Protein AF-R6YY01-F1 (afdb_monomer)

Structure (mmCIF, N/CA/C/O backbone):
data_AF-R6YY01-F1
#
_entry.id   AF-R6YY01-F1
#
loop_
_atom_site.group_PDB
_atom_site.id
_atom_site.type_symbol
_atom_site.label_atom_id
_atom_site.label_alt_id
_atom_site.label_comp_id
_atom_site.label_asym_id
_atom_site.label_entity_id
_atom_site.label_seq_id
_atom_site.pdbx_PDB_ins_code
_atom_site.Cartn_x
_atom_site.Cartn_y
_atom_site.Cartn_z
_atom_site.occupancy
_atom_site.B_iso_or_equiv
_atom_site.auth_seq_id
_atom_site.auth_comp_id
_atom_site.auth_asym_id
_atom_site.auth_atom_id
_atom_site.pdbx_PDB_model_num
ATOM 1 N N . MET A 1 1 ? 11.741 5.622 -5.233 1.00 63.16 1 MET A N 1
ATOM 2 C CA . MET A 1 1 ? 10.739 6.583 -5.751 1.00 63.16 1 MET A CA 1
ATOM 3 C C . MET A 1 1 ? 9.666 6.788 -4.691 1.00 63.16 1 MET A C 1
ATOM 5 O O . MET A 1 1 ? 9.281 5.799 -4.073 1.00 63.16 1 MET A O 1
ATOM 9 N N . VAL A 1 2 ? 9.231 8.032 -4.463 1.00 64.12 2 VAL A N 1
ATOM 10 C CA . VAL A 1 2 ? 8.071 8.348 -3.612 1.00 64.12 2 VAL A CA 1
ATOM 11 C C . VAL A 1 2 ? 6.925 8.730 -4.538 1.00 64.12 2 VAL A C 1
ATOM 13 O O . VAL A 1 2 ? 7.081 9.641 -5.345 1.00 64.12 2 VAL A O 1
ATOM 16 N N . ALA A 1 3 ? 5.829 7.983 -4.471 1.00 70.62 3 ALA A N 1
ATOM 17 C CA . ALA A 1 3 ? 4.634 8.235 -5.269 1.00 70.62 3 ALA A CA 1
ATOM 18 C C . ALA A 1 3 ? 3.610 9.063 -4.480 1.00 70.62 3 ALA A C 1
ATOM 20 O O . ALA A 1 3 ? 3.678 9.140 -3.249 1.00 70.62 3 ALA A O 1
ATOM 21 N N . GLU A 1 4 ? 2.666 9.678 -5.196 1.00 80.38 4 GLU A N 1
ATOM 22 C CA . GLU A 1 4 ? 1.597 10.478 -4.595 1.00 80.38 4 GLU A CA 1
ATOM 23 C C . GLU A 1 4 ? 0.740 9.670 -3.603 1.00 80.38 4 GLU A C 1
ATOM 25 O O . GLU A 1 4 ? 0.722 8.433 -3.596 1.00 80.38 4 GLU A O 1
ATOM 30 N N . LEU A 1 5 ? 0.024 10.398 -2.744 1.00 92.12 5 LEU A N 1
ATOM 31 C CA . LEU A 1 5 ? -0.818 9.839 -1.691 1.00 92.12 5 LEU A CA 1
ATOM 32 C C . LEU A 1 5 ? -1.948 8.978 -2.280 1.00 92.12 5 LEU A C 1
ATOM 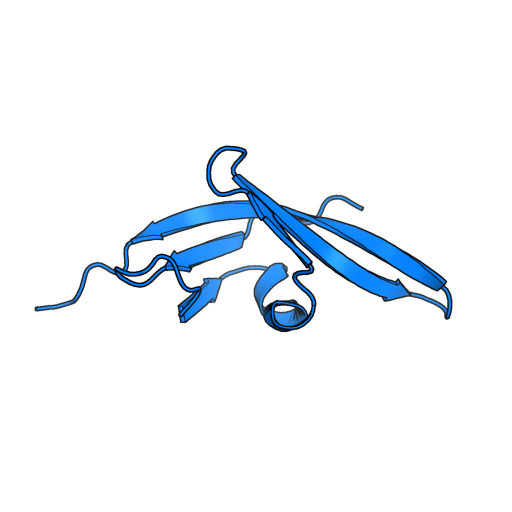34 O O . LEU A 1 5 ? -2.620 9.388 -3.220 1.00 92.12 5 LEU A O 1
ATOM 38 N N . THR A 1 6 ? -2.189 7.806 -1.692 1.00 95.56 6 THR A N 1
ATOM 39 C CA . THR A 1 6 ? -3.330 6.938 -2.030 1.00 95.56 6 THR A CA 1
ATOM 40 C C . THR A 1 6 ? -4.274 6.808 -0.833 1.00 95.56 6 THR A C 1
ATOM 42 O O . THR A 1 6 ? -3.832 6.510 0.278 1.00 95.56 6 THR A O 1
ATOM 45 N N . ASP A 1 7 ? -5.573 7.007 -1.038 1.00 95.75 7 ASP A N 1
ATOM 46 C CA . ASP A 1 7 ? -6.600 6.629 -0.066 1.00 95.75 7 ASP A CA 1
ATOM 47 C C . ASP A 1 7 ? -6.793 5.107 -0.086 1.00 95.75 7 ASP A C 1
ATOM 49 O O . ASP A 1 7 ? -7.080 4.531 -1.131 1.00 95.75 7 ASP A O 1
ATOM 53 N N . LEU A 1 8 ? -6.629 4.450 1.063 1.00 94.56 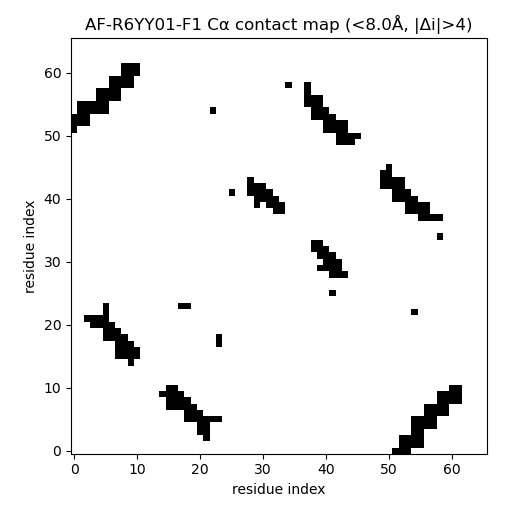8 LEU A N 1
ATOM 54 C CA . LEU A 1 8 ? -6.898 3.025 1.242 1.00 94.56 8 LEU A CA 1
ATOM 55 C C . LEU A 1 8 ? -8.152 2.833 2.077 1.00 94.56 8 LEU A C 1
ATOM 57 O O . LEU A 1 8 ? -8.225 3.320 3.207 1.00 94.56 8 LEU A O 1
ATOM 61 N N . TYR A 1 9 ? -9.089 2.077 1.527 1.00 93.69 9 TYR A N 1
ATOM 62 C CA . TYR A 1 9 ? -10.299 1.639 2.196 1.00 93.69 9 TYR A CA 1
ATOM 63 C C . TYR A 1 9 ? -10.056 0.234 2.712 1.00 93.69 9 TYR A C 1
ATOM 65 O O . TYR A 1 9 ? -9.691 -0.658 1.940 1.00 93.69 9 TYR A O 1
ATOM 73 N N . LEU A 1 10 ? -10.192 0.082 4.025 1.00 89.75 10 LEU A N 1
ATOM 74 C CA . LEU A 1 10 ? -9.997 -1.190 4.703 1.00 89.75 10 LEU A CA 1
ATOM 75 C C . LEU A 1 10 ? -11.331 -1.718 5.219 1.00 89.75 10 LEU A C 1
ATOM 77 O O . LEU A 1 10 ? -12.159 -0.926 5.681 1.00 89.75 10 LEU A O 1
ATOM 81 N N . ASP A 1 11 ? -11.489 -3.037 5.188 1.00 88.69 11 ASP A N 1
ATOM 82 C CA . ASP A 1 11 ? -12.575 -3.716 5.889 1.00 88.69 11 ASP A CA 1
ATOM 83 C C . ASP A 1 11 ? -12.336 -3.752 7.414 1.00 88.69 11 ASP A C 1
ATOM 85 O O . ASP A 1 11 ? -11.344 -3.235 7.944 1.00 88.69 11 ASP A O 1
ATOM 89 N N . GLU A 1 12 ? -13.252 -4.385 8.147 1.00 85.38 12 GLU A N 1
ATOM 90 C CA . GLU A 1 12 ? -13.157 -4.531 9.605 1.00 85.38 12 GLU A CA 1
ATOM 91 C C . GLU A 1 12 ? -11.960 -5.380 10.065 1.00 85.38 12 GLU A C 1
ATOM 93 O O . GLU A 1 12 ? -11.513 -5.251 11.207 1.00 85.38 12 GLU A O 1
ATOM 98 N N . LYS A 1 13 ? -11.420 -6.232 9.187 1.00 86.81 13 LYS A N 1
ATOM 99 C CA . LYS A 1 13 ? -10.249 -7.078 9.448 1.00 86.81 13 LYS A CA 1
ATOM 100 C C . LYS A 1 13 ? -8.936 -6.371 9.103 1.00 86.81 13 LYS A C 1
ATOM 102 O O . LYS A 1 13 ? -7.870 -6.861 9.469 1.00 86.81 13 LYS A O 1
ATOM 107 N N . GLY A 1 14 ? -9.006 -5.196 8.476 1.00 80.44 14 GLY A N 1
ATOM 108 C CA . GLY A 1 14 ? -7.850 -4.419 8.044 1.00 80.44 14 GLY A CA 1
ATOM 109 C C . GLY A 1 14 ? -7.323 -4.811 6.663 1.00 80.44 14 GLY A C 1
ATOM 110 O O . GLY A 1 14 ? -6.235 -4.360 6.297 1.00 80.44 14 GLY A O 1
ATOM 111 N N . GLU A 1 15 ? -8.074 -5.613 5.907 1.00 87.69 15 GLU A N 1
ATOM 112 C CA . GLU A 1 15 ? -7.757 -5.989 4.531 1.00 87.69 15 GLU A CA 1
ATOM 113 C C . GLU A 1 15 ? -8.121 -4.850 3.573 1.00 87.69 15 GLU A C 1
ATOM 115 O O . GLU A 1 15 ? -9.110 -4.141 3.766 1.00 87.69 15 GLU A O 1
ATOM 120 N N . ILE A 1 16 ? -7.314 -4.653 2.527 1.00 90.50 16 ILE A N 1
ATOM 121 C CA . ILE A 1 16 ? -7.564 -3.605 1.529 1.00 90.50 16 ILE A CA 1
ATOM 122 C C . ILE A 1 16 ? -8.705 -4.051 0.612 1.00 90.50 16 ILE A C 1
ATOM 124 O O . ILE A 1 16 ? -8.549 -5.007 -0.143 1.00 90.50 16 ILE A O 1
ATOM 128 N N . VAL A 1 17 ? -9.808 -3.303 0.610 1.00 92.69 17 VAL A N 1
ATOM 129 C CA . VAL A 1 17 ? -10.953 -3.535 -0.290 1.00 92.69 17 VAL A CA 1
ATOM 130 C C . VAL A 1 17 ? -10.978 -2.569 -1.471 1.00 92.69 17 VAL A C 1
ATOM 132 O O . VAL A 1 17 ? -11.448 -2.915 -2.553 1.00 92.69 17 VAL A O 1
ATOM 135 N N . ARG A 1 18 ? -10.423 -1.361 -1.300 1.00 92.88 18 ARG A N 1
ATOM 136 C CA . ARG A 1 18 ? -10.315 -0.361 -2.370 1.00 92.88 18 ARG A CA 1
ATOM 137 C C . ARG A 1 18 ? -9.113 0.551 -2.166 1.00 92.88 18 ARG A C 1
ATOM 139 O O . ARG A 1 18 ? -8.707 0.834 -1.038 1.00 92.88 18 ARG A O 1
ATOM 146 N N . ALA A 1 19 ? -8.573 1.052 -3.273 1.00 94.38 19 ALA A N 1
ATOM 147 C CA . ALA A 1 19 ? -7.533 2.066 -3.280 1.00 94.38 19 ALA A CA 1
ATOM 148 C C . ALA A 1 19 ? -7.831 3.149 -4.319 1.00 94.38 19 ALA A C 1
ATOM 150 O O . ALA A 1 19 ? -8.022 2.845 -5.496 1.00 94.38 19 ALA A O 1
ATOM 151 N N . ASP A 1 20 ? -7.790 4.406 -3.886 1.00 94.88 20 ASP A N 1
ATOM 152 C CA . ASP A 1 20 ? -7.970 5.577 -4.737 1.00 94.88 20 ASP A CA 1
ATOM 153 C C . ASP A 1 20 ? -6.652 6.365 -4.775 1.00 94.88 20 ASP A C 1
ATOM 155 O O . ASP A 1 20 ? -6.270 7.046 -3.823 1.00 94.88 20 ASP A O 1
ATOM 159 N N . GLY A 1 21 ? -5.902 6.201 -5.868 1.00 93.19 21 GLY A N 1
ATOM 160 C CA . GLY A 1 21 ? -4.584 6.810 -6.072 1.00 93.19 21 GLY A CA 1
ATOM 161 C C . GLY A 1 21 ? -3.616 5.897 -6.833 1.00 93.19 21 GLY A C 1
ATOM 162 O O . GLY A 1 21 ? -4.020 4.831 -7.308 1.00 93.19 21 GLY A O 1
ATOM 163 N N . PRO A 1 22 ? -2.331 6.279 -6.955 1.00 93.19 22 PRO A N 1
ATOM 164 C CA . PRO A 1 22 ? -1.344 5.533 -7.740 1.00 93.19 22 PRO A CA 1
ATOM 165 C C . PRO A 1 22 ? -1.149 4.080 -7.296 1.00 93.19 22 PRO A C 1
ATOM 167 O O . PRO A 1 22 ? -0.885 3.215 -8.128 1.00 93.19 22 PRO A O 1
ATOM 170 N N . LEU A 1 23 ? -1.307 3.788 -6.000 1.00 93.56 23 LEU A N 1
ATOM 171 C CA . LEU A 1 23 ? -1.130 2.436 -5.468 1.00 93.56 23 LEU A CA 1
ATOM 172 C C . LEU A 1 23 ? -2.200 1.449 -5.972 1.00 93.56 23 LEU A C 1
ATOM 174 O 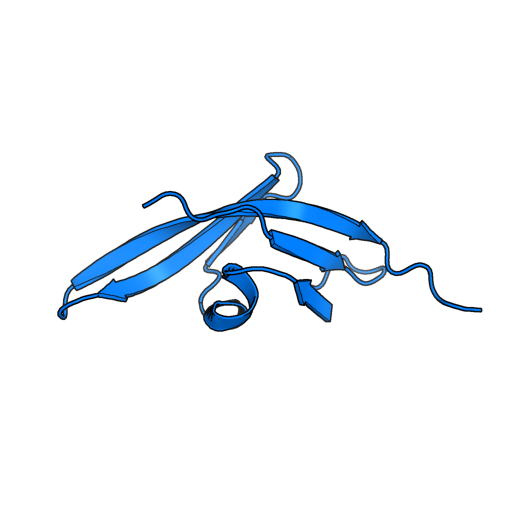O . LEU A 1 23 ? -1.958 0.245 -5.949 1.00 93.56 23 LEU A O 1
ATOM 178 N N . ARG A 1 24 ? -3.345 1.928 -6.490 1.00 94.81 24 ARG A N 1
ATOM 179 C CA . ARG A 1 24 ? -4.428 1.064 -7.002 1.00 94.81 24 ARG A CA 1
ATOM 180 C C . ARG A 1 24 ? -3.969 0.100 -8.096 1.00 94.81 24 ARG A C 1
ATOM 182 O O . ARG A 1 24 ? -4.531 -0.977 -8.240 1.00 94.81 24 ARG A O 1
ATOM 189 N N . PHE A 1 25 ? -2.950 0.486 -8.861 1.00 92.62 25 PHE A N 1
ATOM 190 C CA . PHE A 1 25 ? -2.415 -0.310 -9.966 1.00 92.62 25 PHE A CA 1
ATOM 191 C C . PHE A 1 25 ? -1.393 -1.362 -9.518 1.00 92.62 25 PHE A C 1
ATOM 193 O O . PHE A 1 25 ? -0.929 -2.144 -10.342 1.00 92.62 25 PHE A O 1
ATOM 200 N N . PHE A 1 26 ? -1.014 -1.359 -8.238 1.00 92.81 26 PHE A N 1
ATOM 201 C CA . PHE A 1 26 ? 0.093 -2.155 -7.706 1.00 92.81 26 PHE A CA 1
ATOM 202 C C . PHE A 1 26 ? -0.268 -2.867 -6.396 1.00 92.81 26 PHE A C 1
ATOM 204 O O . PHE A 1 26 ? 0.626 -3.207 -5.620 1.00 92.81 26 PHE A O 1
ATOM 211 N N . LEU A 1 27 ? -1.560 -3.075 -6.118 1.00 93.12 27 LEU A N 1
ATOM 212 C CA . LEU A 1 27 ? -2.020 -3.704 -4.874 1.00 93.12 27 LEU A CA 1
ATOM 213 C C . LEU A 1 27 ? -1.448 -5.116 -4.692 1.00 93.12 27 LEU A C 1
ATOM 215 O O . LEU A 1 27 ? -0.986 -5.459 -3.608 1.00 93.12 27 LEU A O 1
ATOM 219 N N . ASP A 1 28 ? -1.383 -5.893 -5.772 1.00 93.44 28 ASP A N 1
ATOM 220 C CA . ASP A 1 28 ? -0.800 -7.240 -5.812 1.00 93.44 28 ASP A CA 1
ATOM 221 C C . ASP A 1 28 ? 0.730 -7.250 -5.653 1.00 93.44 28 ASP A C 1
ATOM 223 O O . ASP A 1 28 ? 1.338 -8.304 -5.469 1.00 93.44 28 ASP A O 1
ATOM 227 N N . LYS A 1 29 ? 1.370 -6.079 -5.744 1.00 94.88 29 LYS A N 1
ATOM 228 C CA . LYS A 1 29 ? 2.817 -5.898 -5.579 1.00 94.88 29 LYS A CA 1
ATOM 229 C C . LYS A 1 29 ? 3.197 -5.349 -4.209 1.00 94.88 29 LYS A C 1
ATOM 231 O O . LYS A 1 29 ? 4.386 -5.116 -3.975 1.00 94.88 29 LYS A O 1
ATOM 236 N N . ILE A 1 30 ? 2.235 -5.115 -3.311 1.00 94.12 30 ILE A N 1
ATOM 237 C CA . ILE A 1 30 ? 2.510 -4.676 -1.939 1.00 94.12 30 ILE A CA 1
ATOM 238 C C . ILE A 1 30 ? 3.213 -5.809 -1.194 1.00 94.12 30 ILE A C 1
ATOM 240 O O . ILE A 1 30 ? 2.638 -6.856 -0.926 1.00 94.12 30 ILE A O 1
ATOM 244 N N . VAL A 1 31 ? 4.462 -5.565 -0.805 1.00 95.69 31 VAL A N 1
ATOM 245 C CA . VAL A 1 31 ? 5.257 -6.499 0.007 1.00 95.69 31 VAL A CA 1
ATOM 246 C C . VAL A 1 31 ? 5.252 -6.120 1.485 1.00 95.69 31 VAL A C 1
ATOM 248 O O . VAL A 1 31 ? 5.595 -6.927 2.345 1.00 95.69 31 VAL A O 1
ATOM 251 N N . LYS A 1 32 ? 4.887 -4.871 1.805 1.00 95.25 32 LYS A N 1
ATOM 252 C CA . LYS A 1 32 ? 4.773 -4.398 3.186 1.00 95.25 32 LYS A CA 1
ATOM 253 C C . LYS A 1 32 ? 3.787 -3.247 3.300 1.00 95.25 32 LYS A C 1
ATOM 255 O O . LYS A 1 32 ? 3.937 -2.222 2.639 1.00 95.25 32 LYS A O 1
ATOM 260 N N . LEU A 1 33 ? 2.851 -3.380 4.232 1.00 92.88 33 LEU A N 1
ATOM 261 C CA . LEU A 1 33 ? 1.907 -2.335 4.605 1.00 92.88 33 LEU A CA 1
ATOM 262 C C . LEU A 1 33 ? 2.188 -1.882 6.041 1.00 92.88 33 LEU A C 1
ATOM 264 O O . LEU A 1 33 ? 2.227 -2.693 6.963 1.00 92.88 33 LEU A O 1
ATOM 268 N N . ASN A 1 34 ? 2.414 -0.584 6.249 1.00 93.19 34 ASN A N 1
ATOM 269 C CA . ASN A 1 34 ? 2.601 -0.008 7.579 1.00 93.19 34 ASN A CA 1
ATOM 270 C C . ASN A 1 34 ? 1.530 1.048 7.857 1.00 93.19 34 ASN A C 1
ATOM 272 O O . ASN A 1 34 ? 1.702 2.238 7.582 1.00 93.19 34 ASN A O 1
ATOM 276 N N . LEU A 1 35 ? 0.435 0.598 8.467 1.00 90.50 35 LEU A N 1
ATOM 277 C CA . LEU A 1 35 ? -0.722 1.430 8.791 1.00 90.50 35 LEU A CA 1
ATOM 278 C C . LEU A 1 35 ? -0.398 2.549 9.791 1.00 90.50 35 LEU A C 1
ATOM 280 O O . LEU A 1 35 ? -0.973 3.633 9.691 1.00 90.50 35 LEU A O 1
ATOM 284 N N . ARG A 1 36 ? 0.540 2.317 10.724 1.00 92.25 36 ARG A N 1
ATOM 285 C CA . ARG A 1 36 ? 0.967 3.306 11.732 1.00 92.25 36 ARG A CA 1
ATOM 286 C C . ARG A 1 36 ? 1.790 4.430 11.112 1.00 92.25 36 ARG A C 1
ATOM 288 O O . ARG A 1 36 ? 1.554 5.592 11.416 1.00 92.25 36 ARG A O 1
ATOM 295 N N . LYS A 1 37 ? 2.751 4.088 10.248 1.00 94.25 37 LYS A N 1
ATOM 296 C CA . LYS A 1 37 ? 3.593 5.064 9.538 1.00 94.25 37 LYS A CA 1
ATOM 297 C C . LYS A 1 37 ? 2.922 5.648 8.296 1.00 94.25 37 LYS A C 1
ATOM 299 O O . LYS A 1 37 ? 3.497 6.552 7.708 1.00 94.25 37 LYS A O 1
ATOM 304 N N . ARG A 1 38 ? 1.732 5.158 7.923 1.00 93.81 38 ARG A N 1
ATOM 305 C CA . ARG A 1 38 ? 0.977 5.610 6.746 1.00 93.81 38 ARG A CA 1
ATOM 306 C C . ARG A 1 38 ? 1.752 5.397 5.440 1.00 93.81 38 ARG A C 1
ATOM 308 O O . ARG A 1 38 ? 1.769 6.264 4.573 1.00 93.81 38 ARG A O 1
ATOM 315 N N . LEU A 1 39 ? 2.380 4.223 5.302 1.00 94.44 39 LEU A N 1
ATOM 316 C CA . LEU A 1 39 ? 3.173 3.857 4.122 1.00 94.44 39 LEU A CA 1
ATOM 317 C C . LEU A 1 39 ? 2.819 2.463 3.593 1.00 94.44 39 LEU A C 1
ATOM 319 O O . LEU A 1 39 ? 2.618 1.533 4.377 1.00 94.44 39 LEU A O 1
ATOM 323 N N . ALA A 1 40 ? 2.845 2.311 2.272 1.00 94.75 40 ALA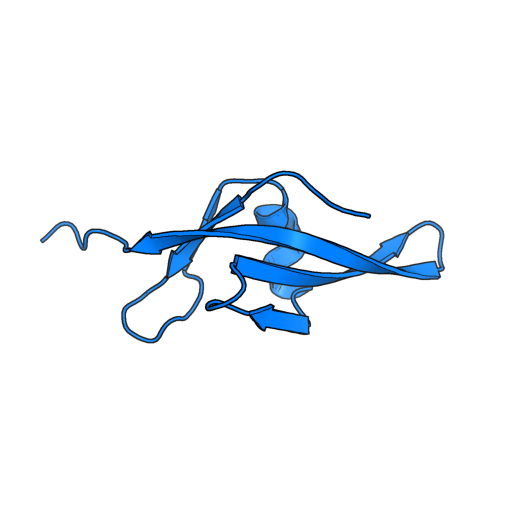 A N 1
ATOM 324 C CA . ALA A 1 40 ? 2.861 1.026 1.582 1.00 94.75 40 ALA A CA 1
ATOM 325 C C . ALA A 1 40 ? 4.144 0.896 0.755 1.00 94.75 40 ALA A C 1
ATOM 327 O O . ALA A 1 40 ? 4.633 1.870 0.182 1.00 94.75 40 ALA A O 1
ATOM 328 N N . VAL A 1 41 ? 4.702 -0.307 0.712 1.00 95.50 41 VAL A N 1
ATOM 329 C CA . VAL A 1 41 ? 5.931 -0.621 -0.015 1.00 95.50 41 VAL A CA 1
ATOM 330 C C . VAL A 1 41 ? 5.615 -1.673 -1.063 1.00 95.50 41 VAL A C 1
ATOM 332 O O . VAL A 1 41 ? 5.072 -2.726 -0.722 1.00 95.50 41 VAL A O 1
ATOM 335 N N . THR A 1 42 ? 5.988 -1.406 -2.312 1.00 95.50 42 THR A N 1
ATOM 336 C CA . THR A 1 42 ? 5.810 -2.342 -3.426 1.00 95.50 42 THR A CA 1
ATOM 337 C C . THR A 1 42 ? 7.144 -2.721 -4.052 1.00 95.50 42 THR A C 1
ATOM 339 O O . THR A 1 42 ? 8.047 -1.885 -4.152 1.00 95.50 42 THR A O 1
ATOM 342 N N . GLU A 1 43 ? 7.246 -3.948 -4.554 1.00 95.44 43 GLU A N 1
ATOM 343 C CA . GLU A 1 43 ? 8.336 -4.350 -5.447 1.00 95.44 43 GLU A CA 1
ATOM 344 C C . GLU A 1 43 ? 7.882 -4.285 -6.905 1.00 95.44 43 GLU A C 1
ATOM 346 O O . GLU A 1 43 ? 6.941 -4.960 -7.317 1.00 95.44 43 GLU A O 1
ATOM 351 N N . LEU A 1 44 ? 8.567 -3.467 -7.699 1.00 91.44 44 LEU A N 1
ATOM 352 C CA . LEU A 1 44 ? 8.290 -3.262 -9.117 1.00 91.44 44 LEU A CA 1
ATOM 353 C C . LEU A 1 44 ? 9.503 -3.675 -9.946 1.00 91.44 44 LEU A C 1
ATOM 355 O O . LEU A 1 44 ? 10.643 -3.550 -9.505 1.00 91.44 44 LEU A O 1
ATOM 359 N N . THR A 1 45 ? 9.270 -4.124 -11.176 1.00 91.56 45 THR A N 1
ATOM 360 C CA . THR A 1 45 ? 10.345 -4.290 -12.161 1.00 91.56 45 THR A CA 1
ATOM 361 C C . THR A 1 45 ? 10.283 -3.124 -13.133 1.00 91.56 45 THR A C 1
ATOM 363 O O . THR A 1 45 ? 9.321 -2.995 -13.883 1.00 91.56 45 THR A O 1
ATOM 366 N N . ILE A 1 46 ? 11.302 -2.268 -13.116 1.00 87.12 46 ILE A N 1
ATOM 367 C CA . ILE A 1 46 ? 11.402 -1.091 -13.983 1.00 87.12 46 ILE A CA 1
ATOM 368 C C . ILE A 1 46 ? 12.674 -1.246 -14.810 1.00 87.12 46 ILE A C 1
ATOM 370 O O . ILE A 1 46 ? 13.759 -1.410 -14.248 1.00 87.12 46 ILE A O 1
ATOM 374 N N . ALA A 1 47 ? 12.539 -1.229 -16.139 1.00 89.00 47 ALA A N 1
ATOM 375 C CA . ALA A 1 47 ? 13.648 -1.439 -17.076 1.00 89.00 47 ALA A CA 1
ATOM 376 C C . ALA A 1 47 ? 14.480 -2.705 -16.756 1.00 89.00 47 ALA A C 1
ATOM 378 O O . ALA A 1 47 ? 15.708 -2.672 -16.717 1.00 89.00 47 ALA A O 1
ATOM 379 N N . GLY A 1 48 ? 13.799 -3.816 -16.447 1.00 92.75 48 GLY A N 1
ATOM 380 C CA . GLY A 1 48 ? 14.434 -5.102 -16.128 1.00 92.75 48 GLY A CA 1
ATOM 381 C C . GLY A 1 48 ? 15.111 -5.178 -14.754 1.00 92.75 48 GLY A C 1
ATOM 382 O O . GLY A 1 48 ? 15.692 -6.207 -14.421 1.00 92.75 48 GLY A O 1
ATOM 383 N N . ARG A 1 49 ? 15.034 -4.125 -13.931 1.00 92.44 49 ARG A N 1
ATOM 384 C CA . ARG A 1 49 ? 15.600 -4.102 -12.575 1.00 92.44 49 ARG A CA 1
ATOM 385 C C . ARG A 1 49 ? 14.497 -4.090 -11.528 1.00 92.44 49 ARG A C 1
ATOM 387 O O . ARG A 1 49 ? 13.562 -3.295 -11.623 1.00 92.44 49 ARG A O 1
ATOM 394 N N . LYS A 1 50 ? 14.638 -4.932 -10.501 1.00 92.38 50 LYS A N 1
ATOM 395 C CA . LYS A 1 50 ? 13.789 -4.861 -9.308 1.00 92.38 50 LYS A CA 1
ATOM 396 C C . LYS A 1 50 ? 14.076 -3.565 -8.557 1.00 92.38 50 LYS A C 1
ATOM 398 O O . LYS A 1 50 ? 15.229 -3.250 -8.272 1.00 92.38 50 LYS A O 1
ATOM 403 N N . GLN A 1 51 ? 13.025 -2.824 -8.249 1.00 93.50 51 GLN A N 1
ATOM 404 C CA . GLN A 1 51 ? 13.073 -1.596 -7.475 1.00 93.50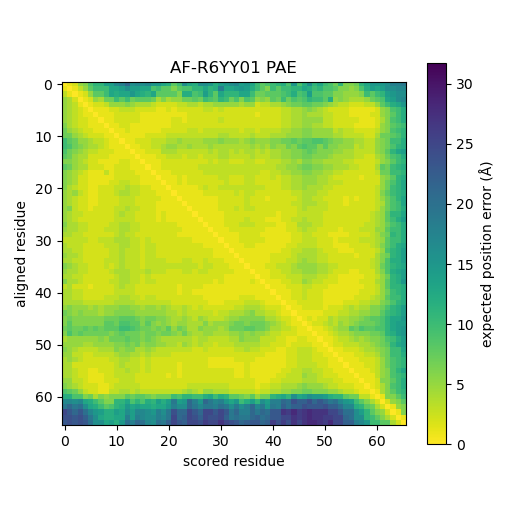 51 GLN A CA 1
ATOM 405 C C . GLN A 1 51 ? 11.936 -1.566 -6.468 1.00 93.50 51 GLN A C 1
ATOM 407 O O . GLN A 1 51 ? 10.824 -2.023 -6.731 1.00 93.50 51 GLN A O 1
ATOM 412 N N . THR A 1 52 ? 12.215 -0.9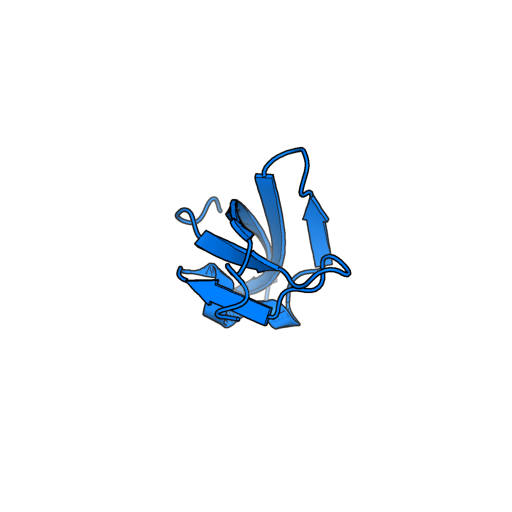58 -5.325 1.00 93.12 52 THR A N 1
ATOM 413 C CA . THR A 1 52 ? 11.215 -0.709 -4.298 1.00 93.12 52 THR A CA 1
ATOM 414 C C . THR A 1 52 ? 10.622 0.685 -4.478 1.00 93.12 52 THR A C 1
ATOM 416 O O . THR A 1 52 ? 11.349 1.682 -4.565 1.00 93.12 52 THR A O 1
ATOM 419 N N . ALA A 1 53 ? 9.295 0.768 -4.502 1.00 92.31 53 ALA A N 1
ATOM 420 C CA . ALA A 1 53 ? 8.566 2.030 -4.460 1.00 92.31 53 ALA A CA 1
ATOM 421 C C . ALA A 1 53 ? 7.839 2.170 -3.120 1.00 92.31 53 ALA A C 1
ATOM 423 O O . ALA A 1 53 ? 7.325 1.195 -2.569 1.00 92.31 53 ALA A O 1
ATOM 424 N N . VAL A 1 54 ? 7.834 3.392 -2.586 1.00 94.69 54 VAL A N 1
ATOM 425 C CA . VAL A 1 54 ? 7.156 3.724 -1.332 1.00 94.69 54 VAL A CA 1
ATOM 426 C C . VAL A 1 54 ? 6.023 4.692 -1.642 1.00 94.69 54 VAL A C 1
ATOM 428 O O . VAL A 1 54 ? 6.239 5.743 -2.247 1.00 94.69 54 VAL A O 1
ATOM 431 N N . PHE A 1 55 ? 4.824 4.328 -1.209 1.00 94.31 55 PHE A N 1
ATOM 432 C CA . PHE A 1 55 ? 3.604 5.101 -1.381 1.00 94.31 55 PHE A CA 1
ATOM 433 C C . PHE A 1 55 ? 3.163 5.636 -0.026 1.00 94.31 55 PHE A C 1
ATOM 435 O O . PHE A 1 55 ? 3.090 4.886 0.952 1.00 94.31 55 PHE A O 1
ATOM 442 N N . GLY A 1 56 ? 2.844 6.928 0.027 1.00 95.00 56 GLY A N 1
ATOM 443 C CA . GLY A 1 56 ? 2.074 7.476 1.136 1.00 95.00 56 GLY A CA 1
ATOM 444 C C . GLY A 1 56 ? 0.646 6.946 1.073 1.00 95.00 56 GLY A C 1
ATOM 445 O O . GLY A 1 56 ? 0.050 6.911 -0.004 1.00 95.00 56 GLY A O 1
ATOM 446 N N . ILE A 1 57 ? 0.080 6.562 2.215 1.00 95.19 57 ILE A N 1
ATOM 447 C CA . ILE A 1 57 ? -1.309 6.095 2.284 1.00 95.19 57 ILE A CA 1
ATOM 448 C C . ILE A 1 57 ? -2.114 6.870 3.319 1.00 95.19 57 ILE A C 1
ATOM 450 O O . ILE A 1 57 ? -1.633 7.189 4.405 1.00 95.19 57 ILE A O 1
ATOM 454 N N . ARG A 1 58 ? -3.381 7.126 3.019 1.00 94.94 58 ARG A N 1
ATOM 455 C CA . ARG A 1 58 ? -4.355 7.655 3.971 1.00 94.94 58 ARG A CA 1
ATOM 456 C C . ARG A 1 58 ? -5.426 6.602 4.184 1.00 94.94 58 ARG A C 1
ATOM 458 O O . ARG A 1 58 ? -6.018 6.130 3.226 1.00 94.94 58 ARG A O 1
ATOM 465 N N . LEU A 1 59 ? -5.662 6.218 5.435 1.00 92.44 59 LEU A N 1
ATOM 466 C CA . LEU A 1 59 ? -6.695 5.230 5.724 1.00 92.44 59 LEU A CA 1
ATOM 467 C C . LEU A 1 59 ? -8.060 5.897 5.755 1.00 92.44 59 LEU A C 1
ATOM 469 O O . LEU A 1 59 ? -8.268 6.876 6.476 1.00 92.44 59 LEU A O 1
ATOM 473 N N . ARG A 1 60 ? -8.982 5.319 5.003 1.00 89.19 60 ARG A N 1
ATOM 474 C CA . ARG A 1 60 ? -10.409 5.570 5.068 1.00 89.19 60 ARG A CA 1
ATOM 475 C C . ARG A 1 60 ? -11.043 4.309 5.633 1.00 89.19 60 ARG A C 1
ATOM 477 O O . ARG A 1 60 ? -10.710 3.202 5.223 1.00 89.19 60 ARG A O 1
ATOM 484 N N . ARG A 1 61 ? -11.923 4.467 6.616 1.00 74.56 61 ARG A N 1
ATOM 485 C CA . ARG A 1 61 ? -12.864 3.389 6.910 1.00 74.56 61 ARG A CA 1
ATOM 486 C C . ARG A 1 61 ? -13.897 3.437 5.802 1.00 74.56 61 ARG A C 1
ATOM 488 O O . ARG A 1 61 ? -14.338 4.535 5.455 1.00 74.56 61 ARG A O 1
ATOM 495 N N . GLU A 1 62 ? -14.251 2.291 5.236 1.00 60.62 62 GLU A N 1
ATOM 496 C CA . GLU A 1 62 ? -15.575 2.220 4.638 1.00 60.62 62 GLU A CA 1
ATOM 497 C C . GLU A 1 62 ? -16.548 2.578 5.755 1.00 60.62 62 GLU A C 1
ATOM 499 O O . GLU A 1 62 ? -16.631 1.902 6.781 1.00 60.62 62 GLU A O 1
ATOM 504 N N . GLU A 1 63 ? -17.226 3.713 5.606 1.00 54.22 63 GLU A N 1
ATOM 505 C CA . GLU A 1 63 ? -18.526 3.834 6.230 1.00 54.22 63 GLU A CA 1
ATOM 506 C C . GLU A 1 63 ? -19.328 2.715 5.579 1.00 54.22 63 GLU A C 1
ATOM 508 O O . GLU A 1 63 ? -19.710 2.832 4.415 1.00 54.22 63 GLU A O 1
ATOM 513 N N . LEU A 1 64 ? -19.460 1.583 6.283 1.00 47.06 64 LEU A N 1
ATOM 514 C CA . LEU A 1 64 ? -20.494 0.605 5.990 1.00 47.06 64 LEU A CA 1
ATOM 515 C C . LEU A 1 64 ? -21.771 1.429 5.865 1.00 47.06 64 LEU A C 1
ATOM 517 O O . LEU A 1 64 ? -22.299 1.913 6.87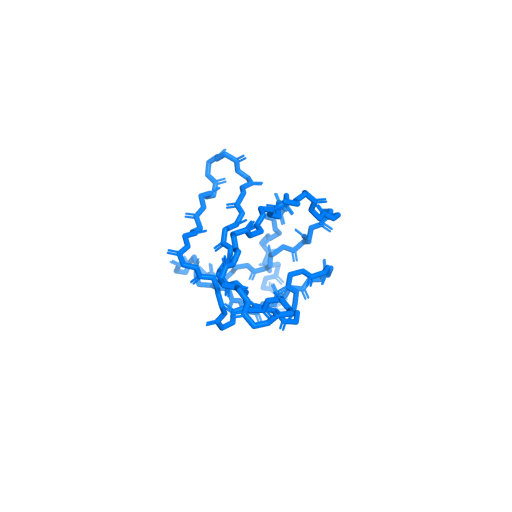1 1.00 47.06 64 LEU A O 1
ATOM 521 N N . GLN A 1 65 ? -22.204 1.670 4.629 1.00 41.12 65 GLN A N 1
ATOM 522 C CA . GLN A 1 65 ? -23.545 2.147 4.368 1.00 41.12 65 GLN A CA 1
ATOM 523 C C . GLN A 1 65 ? -24.438 1.030 4.898 1.00 41.12 65 GLN A C 1
ATOM 525 O O . GLN A 1 65 ? -24.529 -0.040 4.300 1.00 41.12 65 GLN A O 1
ATOM 530 N N . ARG A 1 66 ? -24.926 1.245 6.123 1.00 40.66 66 ARG A N 1
ATOM 531 C CA . ARG A 1 66 ? -25.983 0.457 6.745 1.00 40.66 66 ARG A CA 1
ATOM 532 C C . ARG A 1 66 ? -27.216 0.451 5.858 1.00 40.66 66 ARG A C 1
ATOM 534 O O . ARG A 1 66 ? -27.485 1.506 5.239 1.00 40.66 66 ARG A O 1
#

Secondary structure (DSSP, 8-state):
-EEEEEEEEE-TTS-EEEEESGGGG-GGGEEEEETTTTEEEEEEEETTEEEEEEEEEEEEE-----

Mean predicted aligned error: 4.87 Å

Sequence (66 aa):
MVAELTDLYLDEKGEIVRADGPLRFFLDKIVKLNLRKRLAVTELTIAGRKQTAVFGIRLRREELQR

Nearest PDB structures (foldseek):
  8f5g-assembly2_B  TM=7.671E-01  e=2.418E-03  Thermoanaerobacter pseudethanolicus
  8f5g-assembly1_A  TM=7.562E-01  e=3.576E-03  Ther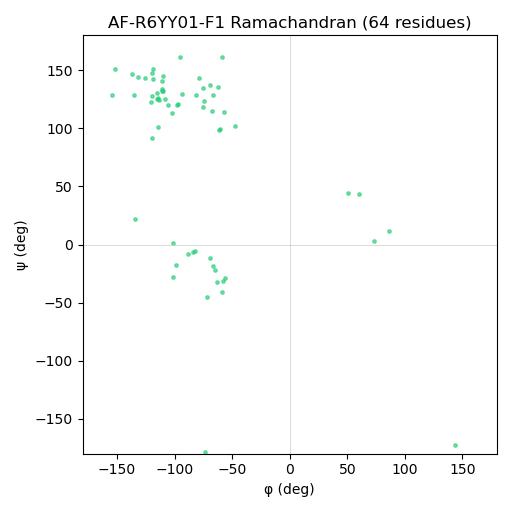moanaerobacter pseudethanolicus
  5ksp-assembly2_B  TM=4.143E-01  e=2.483E-01  Homo sapiens
  9ayr-assembly1_C  TM=4.378E-01  e=1.043E+00  Saccharomyces cerevisiae
  2ic5-assembly1_A  TM=3.901E-01  e=9.773E-01  Homo sapiens

Foldseek 3Di:
DEFEEKEFEAEPVRDTPDIHGPCRVFVVQFPDDDPPVQKTWGWDQDPNDTDIYIYRYDYDYPPPPD

Radius of gyration: 12.44 Å; Cα contacts (8 Å, |Δi|>4): 121; chains: 1; bounding box: 42×18×29 Å

pLDDT: mean 87.62, std 13.14, range [40.66, 95.75]

Solvent-accessible surface area (backbone atoms only — not comparable to full-atom values): 3912 Å² total; per-residue (Å²): 96,80,50,66,67,16,42,34,28,31,50,98,87,66,49,82,76,46,53,55,45,73,56,53,83,41,62,95,34,53,78,43,8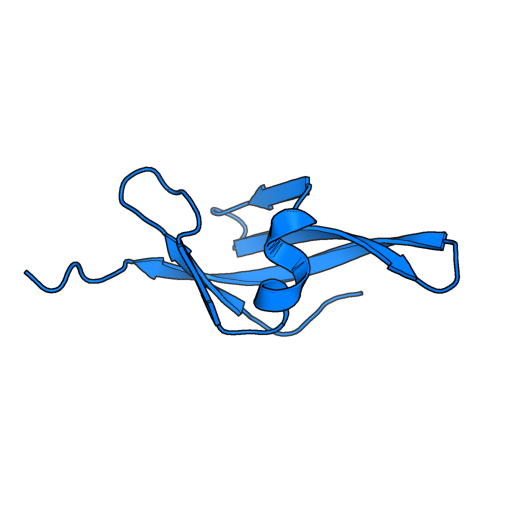0,37,80,89,81,30,36,36,32,28,64,42,75,57,95,91,38,84,42,67,37,40,29,40,42,41,84,38,73,62,74,74,82,122